Protein AF-A0A947NY46-F1 (afdb_monomer)

Sequence (173 aa):
MGRKETKKGFSLIEIMIYIALLAVLMVAVTQFTWDVLYGGVNAYVDRELQQNARFSLEKMTYEIRNSENIESLSAKELVLGRGGDPNITIKFNDGAQNITIQEEGGPEEVLTADKIEVSNGIFTDMSYTYPGGTNPATKNVKISMDFNYENPEVLLDWAAFEHYETTVEIRGY

Foldseek 3Di:
DDDDDDPDDDDPVNVVVVVVVVVVVVVVVVVVVVVVVLVVLLVVLQVLQVVLVVQLVVVVLVQQQQAQDFPDDDFFKTWGHRPPFFIKIWGQDQPQQFIWIDGHVGDIDTSGDNQKGWNGKTKDWPFDCPVPDPDTPWTKIKIKTKIFGRDPPPDPSRTDIDIDIDMHTHPND

Mean predicted aligned error: 9.03 Å

Radius of gyration: 29.84 Å; Cα contacts (8 Å, |Δi|>4): 287; chains: 1; bounding box: 56×30×118 Å

Secondary structure (DSSP, 8-state):
-------PPPPHHHHHHHHHHHHHHHHHHHHHHHHHHHHHHHHHHHHHHHHHHHHHHHHHHHHHHH-SEEEEE-SSEEEEEEBTEEEEEEEEETTTTEEEEEETTSPEEE-S-TTEEEEEEEEEE--EE-TT-SSEEE-EEEEEEEEEE--TT--GGG--EEEEEEEEE----

Nearest PDB structures (foldseek):
  9jb5-assembly1_B  TM=5.518E-01  e=1.380E+00  Arabidopsis thaliana
  8h1r-assembly1_B  TM=5.433E-01  e=2.044E+00  Pseudomonas aeruginosa PAO1
  2n8x-assembly1_A  TM=5.451E-01  e=3.204E+00  Pseudomonas aeruginosa PAO1
  5iva-assembly1_B  TM=5.410E-01  e=2.864E+00  Pseudomonas aeruginosa
  7omm-assembly1_B  TM=4.789E-01  e=2.420E+00  Neisseria gonorrhoeae

Structure (mmCIF, N/CA/C/O backbone):
data_AF-A0A947NY46-F1
#
_entry.id   AF-A0A947NY46-F1
#
loop_
_atom_site.group_PDB
_atom_site.id
_atom_site.type_symbol
_atom_site.label_atom_id
_atom_site.label_alt_id
_atom_site.label_comp_id
_atom_site.label_asym_id
_atom_site.label_entity_id
_atom_site.label_seq_id
_atom_site.pdbx_PDB_ins_code
_atom_site.Cartn_x
_atom_site.Cartn_y
_atom_site.Cartn_z
_atom_site.occupancy
_atom_site.B_iso_or_equiv
_atom_site.auth_seq_id
_atom_site.auth_comp_id
_atom_site.auth_asym_id
_atom_site.auth_atom_id
_atom_site.pdbx_PDB_model_num
ATOM 1 N N . MET A 1 1 ? -14.996 15.783 81.028 1.00 45.44 1 MET A N 1
ATOM 2 C CA . MET A 1 1 ? -16.279 15.396 80.397 1.00 45.44 1 MET A CA 1
ATOM 3 C C . MET A 1 1 ? -16.086 15.411 78.886 1.00 45.44 1 MET A C 1
ATOM 5 O O . MET A 1 1 ? -16.012 16.485 78.313 1.00 45.44 1 MET A O 1
ATOM 9 N N . GLY A 1 2 ? -15.903 14.247 78.256 1.00 62.22 2 GLY A N 1
ATOM 10 C CA . GLY A 1 2 ? -15.785 14.127 76.798 1.00 62.22 2 GLY A CA 1
ATOM 11 C C . GLY A 1 2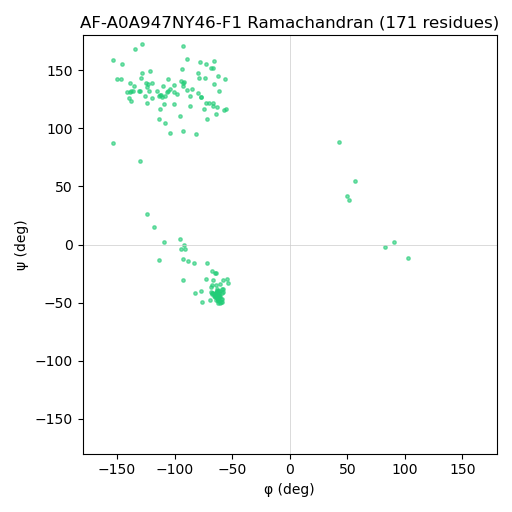 ? -17.115 13.662 76.214 1.00 62.22 2 GLY A C 1
ATOM 12 O O . GLY A 1 2 ? -17.621 12.613 76.612 1.00 62.22 2 GLY A O 1
ATOM 13 N N . ARG A 1 3 ? -17.713 14.454 75.322 1.00 61.31 3 ARG A N 1
ATOM 14 C CA . ARG A 1 3 ? -18.978 14.117 74.660 1.00 61.31 3 ARG A CA 1
ATOM 15 C C . ARG A 1 3 ? -18.722 12.969 73.676 1.00 61.31 3 ARG A C 1
ATOM 17 O O . ARG A 1 3 ? -17.874 13.097 72.800 1.00 61.31 3 ARG A O 1
ATOM 24 N N . LYS A 1 4 ? -19.421 11.840 73.831 1.00 62.22 4 LYS A N 1
ATOM 25 C CA . LYS A 1 4 ? -19.403 10.749 72.844 1.00 62.22 4 LYS A CA 1
ATOM 26 C C . LYS A 1 4 ? -20.178 11.207 71.608 1.00 62.22 4 LYS A C 1
ATOM 28 O O . LYS A 1 4 ? -21.398 11.323 71.657 1.00 62.22 4 LYS A O 1
ATOM 33 N N . GLU A 1 5 ? -19.459 11.476 70.526 1.00 66.62 5 GLU A N 1
ATOM 34 C CA . GLU A 1 5 ? -20.031 11.701 69.198 1.00 66.62 5 GLU A CA 1
ATOM 35 C C . GLU A 1 5 ? -20.665 10.389 68.703 1.00 66.62 5 GLU A C 1
ATOM 37 O O . GLU A 1 5 ? -20.001 9.352 68.601 1.00 66.62 5 GLU A O 1
ATOM 42 N N . THR A 1 6 ? -21.972 10.402 68.445 1.00 64.31 6 THR A N 1
ATOM 43 C CA . THR A 1 6 ? -22.691 9.272 67.855 1.00 64.31 6 THR A CA 1
ATOM 44 C C . THR A 1 6 ? -22.343 9.190 66.371 1.00 64.31 6 THR A C 1
ATOM 46 O O . THR A 1 6 ? -22.635 10.100 65.597 1.00 64.31 6 THR A O 1
ATOM 49 N N . LYS A 1 7 ? -21.695 8.097 65.950 1.00 70.56 7 LYS A N 1
ATOM 50 C CA . LYS A 1 7 ? -21.406 7.861 64.531 1.00 70.56 7 LYS A CA 1
ATOM 51 C C . LYS A 1 7 ? -22.732 7.698 63.781 1.00 70.56 7 LYS A C 1
ATOM 53 O O . LYS A 1 7 ? -23.457 6.736 64.025 1.00 70.56 7 LYS A O 1
ATOM 58 N N . LY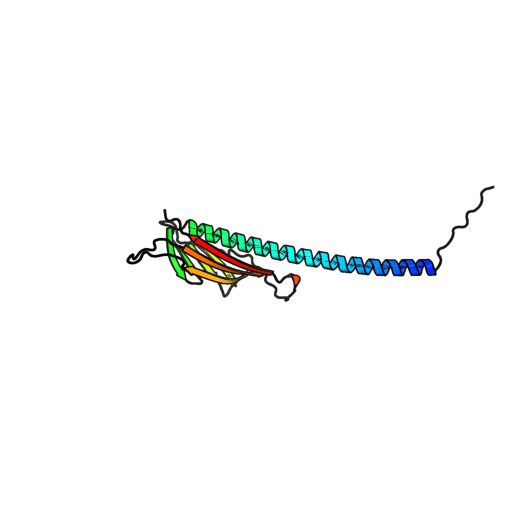S A 1 8 ? -23.067 8.650 62.905 1.00 74.00 8 LYS A N 1
ATOM 59 C CA . LYS A 1 8 ? -24.238 8.559 62.025 1.00 74.00 8 LYS A CA 1
ATOM 60 C C . LYS A 1 8 ? -24.013 7.424 61.022 1.00 74.00 8 LYS A C 1
ATOM 62 O O . LYS A 1 8 ? -23.011 7.427 60.314 1.00 74.00 8 LYS A O 1
ATOM 67 N N . GLY A 1 9 ? -24.911 6.440 61.014 1.00 73.94 9 GLY A N 1
ATOM 68 C CA . GLY A 1 9 ? -24.963 5.406 59.981 1.00 73.94 9 GLY A CA 1
ATOM 69 C C . GLY A 1 9 ? -25.605 5.940 58.699 1.00 73.94 9 GLY A C 1
ATOM 70 O O . GLY A 1 9 ? -26.358 6.912 58.744 1.00 73.94 9 GLY A O 1
ATOM 71 N N . PHE A 1 10 ? -25.304 5.300 57.572 1.00 80.12 10 PHE A N 1
ATOM 72 C CA . PHE A 1 10 ? -25.899 5.622 56.275 1.00 80.12 10 PHE A CA 1
ATOM 73 C C . PHE A 1 10 ? -27.352 5.149 56.197 1.00 80.12 10 PHE A C 1
ATOM 75 O O . PHE A 1 10 ? -27.698 4.083 56.714 1.00 80.12 10 PHE A O 1
ATOM 82 N N . SER A 1 11 ? -28.201 5.934 55.535 1.00 91.31 11 SER A N 1
ATOM 83 C CA . SER A 1 11 ? -29.580 5.530 55.256 1.00 91.31 11 SER A CA 1
ATOM 84 C C . SER A 1 11 ? -29.636 4.583 54.056 1.00 91.31 11 SER A C 1
ATOM 86 O O . SER A 1 11 ? -28.867 4.721 53.107 1.00 91.31 11 SER A O 1
ATOM 88 N N . LEU A 1 12 ? -30.589 3.648 54.054 1.00 90.69 12 LEU A N 1
ATOM 89 C CA . LEU A 1 12 ? -30.779 2.704 52.948 1.00 90.69 12 LEU A CA 1
ATOM 90 C C . LEU A 1 12 ? -31.060 3.426 51.620 1.00 90.69 12 LEU A C 1
ATOM 92 O O . LEU A 1 12 ? -30.521 3.040 50.586 1.00 90.69 12 LEU A O 1
ATOM 96 N N . ILE A 1 13 ? -31.827 4.522 51.657 1.00 93.31 13 ILE A N 1
ATOM 97 C CA . ILE A 1 13 ? -32.099 5.341 50.466 1.00 93.31 13 ILE A CA 1
ATOM 98 C C . ILE A 1 13 ? -30.826 5.988 49.907 1.00 93.31 13 ILE A C 1
ATOM 100 O O . ILE A 1 13 ? -30.672 6.102 48.696 1.00 93.31 13 ILE A O 1
ATOM 104 N N . GLU A 1 14 ? -29.889 6.368 50.776 1.00 92.94 14 GLU A N 1
ATOM 105 C CA . GLU A 1 14 ? -28.631 7.003 50.380 1.00 92.94 14 GLU A CA 1
ATOM 106 C C . GLU A 1 14 ? -27.740 6.008 49.623 1.00 92.94 14 GLU A C 1
ATOM 108 O O . GLU A 1 14 ? -27.203 6.326 48.565 1.00 92.94 14 GLU A O 1
ATOM 113 N N . ILE A 1 15 ? -27.691 4.758 50.095 1.00 94.06 15 ILE A N 1
ATOM 114 C CA . ILE A 1 15 ? -26.990 3.662 49.412 1.00 94.06 15 ILE A CA 1
ATOM 115 C C . ILE A 1 15 ? -27.624 3.371 48.044 1.00 94.06 15 ILE A C 1
ATOM 117 O O . ILE A 1 15 ? -26.903 3.197 47.064 1.00 94.06 15 ILE A O 1
ATOM 121 N N . MET A 1 16 ? -28.959 3.357 47.945 1.00 94.44 16 MET A N 1
ATOM 122 C CA . MET A 1 16 ? -29.646 3.135 46.664 1.00 94.44 16 MET A CA 1
ATOM 123 C C . MET A 1 16 ? -29.320 4.222 45.636 1.00 94.44 16 MET A C 1
ATOM 125 O O . MET A 1 16 ? -29.080 3.909 44.470 1.00 94.44 16 MET A O 1
ATOM 129 N N . ILE A 1 17 ? -29.270 5.486 46.066 1.00 95.88 17 ILE A N 1
ATOM 130 C CA . ILE A 1 17 ? -28.910 6.606 45.191 1.00 95.88 17 ILE A CA 1
ATOM 131 C C . ILE A 1 17 ? -27.457 6.470 44.717 1.00 95.88 17 ILE A C 1
ATOM 133 O O . ILE A 1 17 ? -27.195 6.636 43.527 1.00 95.88 17 ILE A O 1
ATOM 137 N N . TYR A 1 18 ? -26.517 6.106 45.596 1.00 95.75 18 TYR A N 1
ATOM 138 C CA . TYR A 1 18 ? -25.122 5.896 45.191 1.00 95.75 18 TYR A CA 1
ATOM 139 C C . TYR A 1 18 ? -24.956 4.743 44.198 1.00 95.75 18 TYR A C 1
ATOM 141 O O . TYR A 1 18 ? -24.212 4.889 43.231 1.00 95.75 18 TYR A O 1
ATOM 149 N N . ILE A 1 19 ? -25.674 3.630 44.380 1.00 96.56 19 ILE A N 1
ATOM 150 C CA . ILE A 1 19 ? -25.647 2.509 43.428 1.00 96.56 19 ILE A CA 1
ATOM 151 C C . ILE A 1 19 ? -26.213 2.938 42.070 1.00 96.56 19 ILE A C 1
ATOM 153 O O . ILE A 1 19 ? -25.625 2.616 41.040 1.00 96.56 19 ILE A O 1
ATOM 157 N N . ALA A 1 20 ? -27.319 3.688 42.050 1.00 97.19 20 ALA A N 1
ATOM 158 C CA . ALA A 1 20 ? -27.919 4.170 40.808 1.00 97.19 20 ALA A CA 1
ATOM 159 C C . ALA A 1 20 ? -26.972 5.111 40.044 1.00 97.19 20 ALA A C 1
ATOM 161 O O . ALA A 1 20 ? -26.767 4.940 38.843 1.00 97.19 20 ALA A O 1
ATOM 162 N N . LEU A 1 21 ? -26.345 6.062 40.743 1.00 97.56 21 LEU A N 1
ATOM 163 C CA . LEU A 1 21 ? -25.360 6.967 40.146 1.00 97.56 21 LEU A CA 1
ATOM 164 C C . LEU A 1 21 ? -24.129 6.211 39.635 1.00 97.56 21 LEU A C 1
ATOM 166 O O . LEU A 1 21 ? -23.651 6.488 38.536 1.00 97.56 21 LEU A O 1
ATOM 170 N N . LEU A 1 22 ? -23.648 5.226 40.398 1.00 97.69 22 LEU A N 1
ATOM 171 C CA . LEU A 1 22 ? -22.525 4.390 39.987 1.00 97.69 22 LEU A CA 1
ATOM 172 C C . LEU A 1 22 ? -22.863 3.570 38.738 1.00 97.69 22 LEU A C 1
ATOM 174 O O . LEU A 1 22 ? -22.042 3.491 37.832 1.00 97.69 22 LEU A O 1
ATOM 178 N N . ALA A 1 23 ? -24.067 3.000 38.654 1.00 97.69 23 ALA A N 1
ATOM 179 C CA . ALA A 1 23 ? -24.501 2.236 37.487 1.00 97.69 23 ALA A CA 1
ATOM 180 C C . ALA A 1 23 ? -24.523 3.101 36.217 1.00 97.69 23 ALA A C 1
ATOM 182 O O . ALA A 1 23 ? -23.998 2.685 35.185 1.00 97.69 23 ALA A O 1
ATOM 183 N N . VAL A 1 24 ? -25.057 4.324 36.303 1.00 97.50 24 VAL A N 1
ATOM 184 C CA . VAL A 1 24 ? -25.053 5.282 35.183 1.00 97.50 24 VAL A CA 1
ATOM 185 C C . VAL A 1 24 ? -23.623 5.615 34.753 1.00 97.50 24 VAL A C 1
ATOM 187 O O . VAL A 1 24 ? -23.313 5.598 33.562 1.00 97.50 24 VAL A O 1
ATOM 190 N N . LEU A 1 25 ? -22.732 5.862 35.717 1.00 98.00 25 LEU A N 1
ATOM 191 C CA . LEU A 1 25 ? -21.330 6.169 35.436 1.00 98.00 25 LEU A CA 1
ATOM 192 C C . LEU A 1 25 ? -20.607 4.985 34.778 1.00 98.00 25 LEU A C 1
ATOM 194 O O . LEU A 1 25 ? -19.872 5.177 33.812 1.00 98.00 25 LEU A O 1
ATOM 198 N N . MET A 1 26 ? -20.854 3.759 35.243 1.00 97.81 26 MET A N 1
ATOM 199 C CA . MET A 1 26 ? -20.258 2.546 34.673 1.00 97.81 26 MET A CA 1
ATOM 200 C C . MET A 1 26 ? -20.676 2.317 33.217 1.00 97.81 26 MET A C 1
ATOM 202 O O . MET A 1 26 ? -19.843 1.911 32.405 1.00 97.81 26 MET A O 1
ATOM 206 N N . VAL A 1 27 ? -21.931 2.610 32.859 1.00 97.56 27 VAL A N 1
ATOM 207 C CA . VAL A 1 27 ? -22.396 2.520 31.463 1.00 97.56 27 VAL A CA 1
ATOM 208 C C . VAL A 1 27 ? -21.630 3.500 30.574 1.00 97.56 27 VAL A C 1
ATOM 210 O O . VAL A 1 27 ? -21.119 3.093 29.532 1.00 97.56 27 VAL A O 1
ATOM 213 N N . ALA A 1 28 ? -21.483 4.756 31.008 1.00 96.56 28 ALA A N 1
ATOM 214 C CA . ALA A 1 28 ? -20.750 5.770 30.250 1.00 96.56 28 ALA A CA 1
ATOM 215 C C . ALA A 1 28 ? -19.270 5.395 30.059 1.00 96.56 28 ALA A C 1
ATOM 217 O O . ALA A 1 28 ? -18.745 5.493 28.952 1.00 96.56 28 ALA A O 1
ATOM 218 N N . VAL A 1 29 ? -18.608 4.907 31.114 1.00 96.69 29 VAL A N 1
ATOM 219 C CA . VAL A 1 29 ? -17.210 4.446 31.039 1.00 96.69 29 VAL A CA 1
ATOM 220 C C . VAL A 1 29 ? -17.069 3.255 30.091 1.00 96.69 29 VAL A C 1
ATOM 222 O O . VAL A 1 29 ? -16.114 3.196 29.319 1.00 96.69 29 VAL A O 1
ATOM 225 N N . THR A 1 30 ? -18.018 2.318 30.116 1.00 94.56 30 THR A N 1
ATOM 226 C CA . THR A 1 30 ? -17.979 1.136 29.244 1.00 94.56 30 THR A CA 1
ATOM 227 C C . THR A 1 30 ? -18.116 1.528 27.775 1.00 94.56 30 THR A C 1
ATOM 229 O O . THR A 1 30 ? -17.333 1.059 26.956 1.00 94.56 30 THR A O 1
ATOM 232 N N . GLN A 1 31 ? -19.060 2.416 27.443 1.00 92.50 31 GLN A N 1
ATOM 233 C CA . GLN A 1 31 ? -19.228 2.926 26.076 1.00 92.50 31 GLN A CA 1
ATOM 234 C C . GLN A 1 31 ? -17.971 3.650 25.594 1.00 92.50 31 GLN A C 1
ATOM 236 O O . GLN A 1 31 ? -17.410 3.283 24.568 1.00 92.50 31 GLN A O 1
ATOM 241 N N . PHE A 1 32 ? -17.459 4.581 26.400 1.00 91.19 32 PHE A N 1
ATOM 242 C CA . PHE A 1 32 ? -16.230 5.301 26.078 1.00 91.19 32 PHE A CA 1
ATOM 243 C C . PHE A 1 32 ? -15.030 4.365 25.866 1.00 91.19 32 PHE A C 1
ATOM 245 O O . PHE A 1 32 ? -14.210 4.589 24.980 1.00 91.19 32 PHE A O 1
ATOM 252 N N . THR A 1 33 ? -14.924 3.296 26.660 1.00 89.19 33 THR A N 1
ATOM 253 C CA . THR A 1 33 ? -13.841 2.313 26.514 1.00 89.19 33 THR A CA 1
ATOM 254 C C . THR A 1 33 ? -13.914 1.597 25.167 1.00 89.19 33 THR A C 1
ATOM 256 O O . THR A 1 33 ? -12.882 1.425 24.523 1.00 89.19 33 THR A O 1
ATOM 259 N N . TRP A 1 34 ? -15.114 1.213 24.720 1.00 83.62 34 TRP A N 1
ATOM 260 C CA . TRP A 1 34 ? -15.303 0.617 23.397 1.00 83.62 34 TRP A CA 1
ATOM 261 C C . TRP A 1 34 ? -14.919 1.586 22.282 1.00 83.62 34 TRP A C 1
ATOM 263 O O . TRP A 1 34 ? -14.137 1.212 21.414 1.00 83.62 34 TRP A O 1
ATOM 273 N N . ASP A 1 35 ? -15.376 2.836 22.353 1.00 83.69 35 ASP A N 1
ATOM 274 C CA . ASP A 1 35 ? -15.063 3.854 21.343 1.00 83.69 35 ASP A CA 1
ATOM 275 C C . ASP A 1 35 ? -13.546 4.068 21.191 1.00 83.69 35 ASP A C 1
ATOM 277 O O . ASP A 1 35 ? -13.029 4.172 20.078 1.00 83.69 35 ASP A O 1
ATOM 281 N N . VAL A 1 36 ? -12.808 4.086 22.308 1.00 84.31 36 VAL A N 1
ATOM 282 C CA . VAL A 1 36 ? -11.342 4.224 22.298 1.00 84.31 36 VAL A CA 1
ATOM 283 C C . VAL A 1 36 ? -10.657 2.995 21.699 1.00 84.31 36 VAL A C 1
ATOM 285 O O . VAL A 1 36 ? -9.701 3.146 20.936 1.00 84.31 36 VAL A O 1
ATOM 288 N N . LEU A 1 37 ? -11.121 1.787 22.034 1.00 79.56 37 LEU A N 1
ATOM 289 C CA . LEU A 1 37 ? -10.543 0.550 21.504 1.00 79.56 37 LEU A CA 1
ATOM 290 C C . LEU A 1 37 ? -10.736 0.449 19.987 1.00 79.56 37 LEU A C 1
ATOM 292 O O . LEU A 1 37 ? -9.763 0.202 19.277 1.00 79.56 37 LEU A O 1
ATOM 296 N N . TYR A 1 38 ? -11.948 0.705 19.491 1.00 78.31 38 TYR A N 1
ATOM 297 C CA . TYR A 1 38 ? -12.242 0.657 18.057 1.00 78.31 38 TYR A CA 1
ATOM 298 C C . TYR A 1 38 ? -11.519 1.767 17.286 1.00 78.31 38 TYR A C 1
ATOM 300 O O . TYR A 1 38 ? -10.893 1.504 16.261 1.00 78.31 38 TYR A O 1
ATOM 308 N N . GLY A 1 39 ? -11.480 2.990 17.828 1.00 76.94 39 GLY A N 1
ATOM 309 C CA . GLY A 1 39 ? -10.745 4.091 17.201 1.00 76.94 39 GLY A CA 1
ATOM 310 C C . GLY A 1 39 ? -9.242 3.821 17.054 1.00 76.94 39 GLY A C 1
ATOM 311 O O . GLY A 1 39 ? -8.629 4.242 16.072 1.00 76.94 39 GLY A O 1
ATOM 312 N N . GLY A 1 40 ? -8.638 3.098 18.003 1.00 81.19 40 GLY A N 1
ATOM 313 C CA . GLY A 1 40 ? -7.221 2.729 17.943 1.00 81.19 40 GLY A CA 1
ATOM 314 C C . GLY A 1 40 ? -6.895 1.727 16.834 1.00 81.19 40 GLY A C 1
ATOM 315 O O . GLY A 1 40 ? -5.839 1.834 16.210 1.00 81.19 40 GLY A O 1
ATOM 316 N N . VAL A 1 41 ? -7.799 0.781 16.578 1.00 81.56 41 VAL A N 1
ATOM 317 C CA . VAL A 1 41 ? -7.637 -0.246 15.543 1.00 81.56 41 VAL A CA 1
ATOM 318 C C . VAL A 1 41 ? -7.710 0.372 14.149 1.00 81.56 41 VAL A C 1
ATOM 320 O O . VAL A 1 41 ? -6.784 0.172 13.365 1.00 81.56 41 VAL A O 1
ATOM 323 N N . ASN A 1 42 ? -8.712 1.211 13.876 1.00 82.69 42 ASN A N 1
ATOM 324 C CA . ASN A 1 42 ? -8.852 1.875 12.572 1.00 82.69 42 ASN A CA 1
ATOM 325 C C . ASN A 1 42 ? -7.613 2.722 12.257 1.00 82.69 42 ASN A C 1
ATOM 327 O O . ASN A 1 42 ? -7.005 2.595 11.200 1.00 82.69 42 ASN A O 1
ATOM 331 N N . ALA A 1 43 ? -7.159 3.520 13.231 1.00 85.62 43 ALA A N 1
ATOM 332 C CA . ALA A 1 43 ? -5.983 4.370 13.065 1.00 85.62 43 ALA A CA 1
ATOM 333 C C . ALA A 1 43 ? -4.674 3.582 12.866 1.00 85.62 43 ALA A C 1
ATOM 335 O O . ALA A 1 43 ? -3.695 4.130 12.348 1.00 85.62 43 ALA A O 1
ATOM 336 N N . TYR A 1 44 ? -4.614 2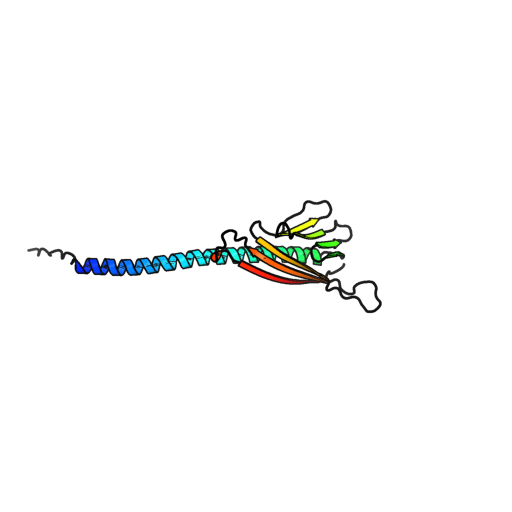.333 13.333 1.00 86.81 44 TYR A N 1
ATOM 337 C CA . TYR A 1 44 ? -3.492 1.437 13.070 1.00 86.81 44 TYR A CA 1
ATOM 338 C C . TYR A 1 44 ? -3.559 0.885 11.645 1.00 86.81 44 TYR A C 1
ATOM 340 O O . TYR A 1 44 ? -2.571 0.993 10.921 1.00 86.81 44 TYR A O 1
ATOM 348 N N . VAL A 1 45 ? -4.723 0.370 11.244 1.00 88.62 45 VAL A N 1
ATOM 349 C CA . VAL A 1 45 ? -4.969 -0.197 9.913 1.00 88.62 45 VAL A CA 1
ATOM 350 C C . VAL A 1 45 ? -4.722 0.845 8.816 1.00 88.62 45 VAL A C 1
ATOM 352 O O . VAL A 1 45 ? -3.935 0.593 7.905 1.00 88.62 45 VAL A O 1
ATOM 355 N N . ASP A 1 46 ? -5.288 2.048 8.951 1.00 88.62 46 ASP A N 1
ATOM 356 C CA . ASP A 1 46 ? -5.093 3.148 7.994 1.00 88.62 46 ASP A CA 1
ATOM 357 C C . ASP A 1 46 ? -3.611 3.513 7.853 1.00 88.62 46 ASP A C 1
ATOM 359 O O . ASP A 1 46 ? -3.088 3.729 6.760 1.00 88.62 46 ASP A O 1
ATOM 363 N N . ARG A 1 47 ? -2.893 3.547 8.980 1.00 90.44 47 ARG A N 1
ATOM 364 C CA . ARG A 1 47 ? -1.468 3.877 8.994 1.00 90.44 47 ARG A CA 1
ATOM 365 C C . ARG A 1 47 ? -0.633 2.796 8.316 1.00 90.44 47 ARG A C 1
ATOM 367 O O . ARG A 1 47 ? 0.317 3.129 7.610 1.00 90.44 47 ARG A O 1
ATOM 374 N N . GLU A 1 48 ? -0.936 1.529 8.571 1.00 90.44 48 GLU A N 1
ATOM 375 C CA . GLU A 1 48 ? -0.247 0.399 7.949 1.00 90.44 48 GLU A CA 1
ATOM 376 C C . GLU A 1 48 ? -0.467 0.407 6.433 1.00 90.44 48 GLU A C 1
ATOM 378 O O . GLU A 1 48 ? 0.500 0.320 5.671 1.00 90.44 48 GLU A O 1
ATOM 383 N N . LEU A 1 49 ? -1.708 0.614 5.992 1.00 91.50 49 LEU A N 1
ATOM 384 C CA . LEU A 1 49 ? -2.063 0.683 4.580 1.00 91.50 49 LEU A CA 1
ATOM 385 C C . LEU A 1 49 ? -1.368 1.857 3.876 1.00 91.50 49 LEU A C 1
ATOM 387 O O . LEU A 1 49 ? -0.697 1.652 2.864 1.00 91.50 49 LEU A O 1
ATOM 391 N N . GLN A 1 50 ? -1.402 3.055 4.467 1.00 91.81 50 GLN A N 1
ATOM 392 C CA . GLN A 1 50 ? -0.728 4.232 3.918 1.00 91.81 50 GLN A CA 1
ATOM 393 C C . GLN A 1 50 ? 0.797 4.050 3.825 1.00 91.81 50 GLN A C 1
ATOM 395 O O . GLN A 1 50 ? 1.422 4.472 2.848 1.00 91.81 50 GLN A O 1
ATOM 400 N N . GLN A 1 51 ? 1.427 3.428 4.828 1.00 91.69 51 GLN A N 1
ATOM 401 C CA . GLN A 1 51 ? 2.870 3.163 4.804 1.00 91.69 51 GLN A CA 1
ATOM 402 C C . GLN A 1 51 ? 3.247 2.183 3.692 1.00 91.69 51 GLN A C 1
ATOM 404 O O . GLN A 1 51 ? 4.205 2.445 2.963 1.00 91.69 51 GLN A O 1
ATOM 409 N N . ASN A 1 52 ? 2.482 1.102 3.531 1.00 92.25 52 ASN A N 1
ATOM 410 C CA . ASN A 1 52 ? 2.706 0.108 2.481 1.00 92.25 52 ASN A CA 1
ATOM 411 C C . ASN A 1 52 ? 2.472 0.691 1.083 1.00 92.25 52 ASN A C 1
ATOM 413 O O . ASN A 1 52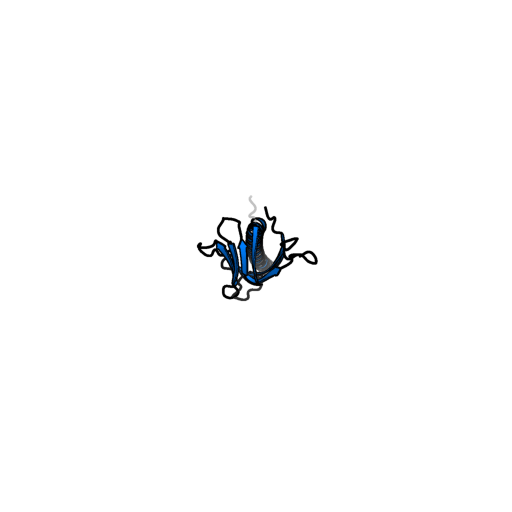 ? 3.298 0.494 0.187 1.00 92.25 52 ASN A O 1
ATOM 417 N N . ALA A 1 53 ? 1.396 1.461 0.906 1.00 91.44 53 ALA A N 1
ATOM 418 C CA . ALA A 1 53 ? 1.091 2.126 -0.354 1.00 91.44 53 ALA A CA 1
ATOM 419 C C . ALA A 1 53 ? 2.199 3.110 -0.742 1.00 91.44 53 ALA A C 1
ATOM 421 O O . ALA A 1 53 ? 2.719 3.068 -1.860 1.00 91.44 53 ALA A O 1
ATOM 422 N N . ARG A 1 54 ? 2.629 3.950 0.209 1.00 92.38 54 ARG A N 1
ATOM 423 C CA . ARG A 1 54 ? 3.720 4.903 -0.004 1.00 92.38 54 ARG A CA 1
ATOM 424 C C . ARG A 1 54 ? 5.036 4.200 -0.323 1.00 92.38 54 ARG A C 1
ATOM 426 O O . ARG A 1 54 ? 5.702 4.603 -1.270 1.00 92.38 54 ARG A O 1
ATOM 433 N N . PHE A 1 55 ? 5.403 3.169 0.435 1.00 93.81 55 PHE A N 1
ATOM 434 C CA . PHE A 1 55 ? 6.625 2.403 0.193 1.00 93.81 55 PHE A CA 1
ATOM 435 C C . PHE A 1 55 ? 6.628 1.781 -1.210 1.00 93.81 55 PHE A C 1
ATOM 437 O O . PHE A 1 55 ? 7.574 1.990 -1.970 1.00 93.81 55 PHE A O 1
ATOM 444 N N . SER A 1 56 ? 5.537 1.107 -1.585 1.00 92.88 56 SER A N 1
ATOM 445 C CA . SER A 1 56 ? 5.382 0.485 -2.905 1.00 92.88 56 SER A CA 1
ATOM 446 C C . SER A 1 56 ? 5.488 1.519 -4.029 1.00 92.88 56 SER A C 1
ATOM 448 O O . SER A 1 56 ? 6.239 1.335 -4.987 1.00 92.88 56 SER A O 1
ATOM 450 N N . LEU A 1 57 ? 4.786 2.651 -3.897 1.00 92.69 57 LEU A N 1
ATOM 451 C CA . LEU A 1 57 ? 4.827 3.750 -4.865 1.00 92.69 57 LEU A CA 1
ATOM 452 C C . LEU A 1 57 ? 6.212 4.375 -4.994 1.00 92.69 57 LEU A C 1
ATOM 454 O O . LEU A 1 57 ? 6.661 4.627 -6.112 1.00 92.69 57 LEU A O 1
ATOM 458 N N . GLU A 1 58 ? 6.878 4.657 -3.875 1.00 93.69 58 GLU A N 1
ATOM 459 C CA . GLU A 1 58 ? 8.211 5.258 -3.869 1.00 93.69 58 GLU A CA 1
ATOM 460 C C . GLU A 1 58 ? 9.232 4.318 -4.502 1.00 93.69 58 GLU A C 1
ATOM 462 O O . GLU A 1 58 ? 10.017 4.764 -5.342 1.00 93.69 58 GLU A O 1
ATOM 467 N N . LYS A 1 59 ? 9.174 3.022 -4.174 1.00 93.69 59 LYS A N 1
ATOM 468 C CA . LYS A 1 59 ? 10.042 2.003 -4.764 1.00 93.69 59 LYS A CA 1
ATOM 469 C C . LYS A 1 59 ? 9.818 1.888 -6.272 1.00 93.69 59 LYS A C 1
ATOM 471 O O . LYS A 1 59 ? 10.774 2.029 -7.024 1.00 93.69 59 LYS A O 1
ATOM 476 N N . MET A 1 60 ? 8.576 1.749 -6.739 1.00 92.75 60 MET A N 1
ATOM 477 C CA . MET A 1 60 ? 8.289 1.699 -8.182 1.00 92.75 60 MET A CA 1
ATOM 478 C C . MET A 1 60 ? 8.687 2.988 -8.904 1.00 92.75 60 MET A C 1
ATOM 480 O O . MET A 1 60 ? 9.294 2.946 -9.970 1.00 92.75 60 MET A O 1
ATOM 484 N N . THR A 1 61 ? 8.389 4.149 -8.316 1.00 93.12 61 THR A N 1
ATOM 485 C CA . THR A 1 61 ? 8.770 5.451 -8.886 1.00 93.12 61 THR A CA 1
ATOM 486 C C . THR A 1 61 ? 10.285 5.580 -8.998 1.00 93.12 61 THR A C 1
ATOM 488 O O . THR A 1 61 ? 10.780 6.129 -9.981 1.00 93.12 61 THR A O 1
ATOM 491 N N . TYR A 1 62 ? 11.023 5.096 -7.997 1.00 92.62 62 TYR A N 1
ATOM 492 C CA . TYR A 1 62 ? 12.480 5.080 -8.006 1.00 92.62 62 TYR A CA 1
ATOM 493 C C . TYR A 1 62 ? 13.017 4.223 -9.155 1.00 92.62 62 TYR A C 1
ATOM 495 O O . TYR A 1 62 ? 13.831 4.719 -9.932 1.00 92.62 62 TYR A O 1
ATOM 503 N N . GLU A 1 63 ? 12.516 2.998 -9.325 1.00 91.75 63 GLU A N 1
ATOM 504 C CA . GLU A 1 63 ? 12.976 2.121 -10.410 1.00 91.75 63 GLU A CA 1
ATOM 505 C C . GLU A 1 63 ? 12.625 2.672 -11.794 1.00 91.75 63 GLU A C 1
ATOM 507 O O . GLU A 1 63 ? 13.477 2.699 -12.679 1.00 91.75 63 GLU A O 1
ATOM 512 N N . ILE A 1 64 ? 11.411 3.206 -11.981 1.00 91.69 64 ILE A N 1
ATOM 513 C CA . ILE A 1 64 ? 11.013 3.822 -13.257 1.00 91.69 64 ILE A CA 1
ATOM 514 C C . ILE A 1 64 ? 11.915 5.017 -13.574 1.00 91.69 64 ILE A C 1
ATOM 516 O O . ILE A 1 64 ? 12.403 5.143 -14.694 1.00 91.69 64 ILE A O 1
ATOM 520 N N . ARG A 1 65 ? 12.196 5.886 -12.596 1.00 90.75 65 ARG A N 1
ATOM 521 C CA . ARG A 1 65 ? 13.057 7.061 -12.816 1.00 90.75 65 ARG A CA 1
ATOM 522 C C . ARG A 1 65 ? 14.507 6.706 -13.121 1.00 90.75 65 ARG A C 1
ATOM 524 O O . ARG A 1 65 ? 15.155 7.484 -13.819 1.00 90.75 65 ARG A O 1
ATOM 531 N N . ASN A 1 66 ? 14.996 5.594 -12.580 1.00 89.62 66 ASN A N 1
ATOM 532 C CA . ASN A 1 66 ? 16.369 5.130 -12.772 1.00 89.62 66 ASN A CA 1
ATOM 533 C C . ASN A 1 66 ? 16.533 4.194 -13.972 1.00 89.62 66 ASN A C 1
ATOM 535 O O . ASN A 1 66 ? 17.655 3.801 -14.277 1.00 89.62 66 ASN A O 1
ATOM 539 N N . SER A 1 67 ? 15.442 3.835 -14.646 1.00 89.69 67 SER A N 1
ATOM 540 C CA . SER A 1 67 ? 15.502 3.120 -15.915 1.00 89.69 67 SER A CA 1
ATOM 541 C C . SER A 1 67 ? 15.966 4.037 -17.051 1.00 89.69 67 SER A C 1
ATOM 543 O O . SER A 1 67 ? 15.808 5.257 -16.998 1.00 89.69 67 SER A O 1
ATOM 545 N N . GLU A 1 68 ? 16.531 3.454 -18.101 1.00 88.69 68 GLU A N 1
ATOM 546 C CA . GLU A 1 68 ? 16.855 4.165 -19.344 1.00 88.69 68 GLU A CA 1
ATOM 547 C C . GLU A 1 68 ? 15.704 4.053 -20.358 1.00 88.69 68 GLU A C 1
ATOM 549 O O . GLU A 1 68 ? 15.441 4.945 -21.183 1.00 88.69 68 GLU A O 1
ATOM 554 N N . ASN A 1 69 ? 14.966 2.946 -20.297 1.00 88.12 69 ASN A N 1
ATOM 555 C CA . ASN A 1 69 ? 13.866 2.653 -21.196 1.00 88.12 69 ASN A CA 1
ATOM 556 C C . ASN A 1 69 ? 12.815 1.719 -20.582 1.00 88.12 69 ASN A C 1
ATOM 558 O O . ASN A 1 69 ? 13.072 0.955 -19.660 1.00 88.12 69 ASN A O 1
ATOM 562 N N . ILE A 1 70 ? 11.618 1.771 -21.167 1.00 89.88 70 ILE A N 1
ATOM 563 C CA . ILE A 1 70 ? 10.605 0.723 -21.037 1.00 89.88 70 ILE A CA 1
ATOM 564 C C . ILE A 1 70 ? 10.905 -0.302 -22.128 1.00 89.88 70 ILE A C 1
ATOM 566 O O . ILE A 1 70 ? 10.884 0.052 -23.308 1.00 89.88 70 ILE A O 1
ATOM 570 N N . GLU A 1 71 ? 11.191 -1.539 -21.734 1.00 89.75 71 GLU A N 1
ATOM 571 C CA . GLU A 1 71 ? 11.359 -2.672 -22.656 1.00 89.75 71 GLU A CA 1
ATOM 572 C C . GLU A 1 71 ? 9.998 -3.252 -23.046 1.00 89.75 71 GLU A C 1
ATOM 574 O O . GLU A 1 71 ? 9.732 -3.557 -24.208 1.00 89.75 71 GLU A O 1
ATOM 579 N N . SER A 1 72 ? 9.104 -3.371 -22.063 1.00 91.31 72 SER A N 1
ATOM 580 C CA . SER A 1 72 ? 7.742 -3.858 -22.252 1.00 91.31 72 SER A CA 1
ATOM 581 C C . SER A 1 72 ? 6.811 -3.214 -21.236 1.00 91.31 72 SER A C 1
ATOM 583 O O . SER A 1 72 ? 7.172 -3.017 -20.075 1.00 91.31 72 SER A O 1
ATOM 585 N N . LEU A 1 73 ? 5.597 -2.899 -21.673 1.00 92.56 73 LEU A N 1
ATOM 586 C CA . LEU A 1 73 ? 4.551 -2.348 -20.830 1.00 92.56 73 LEU A CA 1
ATOM 587 C C . LEU A 1 73 ? 3.221 -3.009 -21.175 1.00 92.56 73 LEU A C 1
ATOM 589 O O . LEU A 1 73 ? 2.744 -2.960 -22.309 1.00 92.56 73 LEU A O 1
ATOM 593 N N . SER A 1 74 ? 2.610 -3.598 -20.159 1.00 93.94 74 SER A N 1
ATOM 594 C CA . SER A 1 74 ? 1.239 -4.089 -20.172 1.00 93.94 74 SER A CA 1
ATOM 595 C C . SER A 1 74 ? 0.495 -3.526 -18.964 1.00 93.94 74 SER A C 1
ATOM 597 O O . SER A 1 74 ? 1.098 -2.941 -18.069 1.00 93.94 74 SER A O 1
ATOM 599 N N . ALA A 1 75 ? -0.818 -3.741 -18.894 1.00 91.94 75 ALA A N 1
ATOM 600 C CA . ALA A 1 75 ? -1.604 -3.288 -17.749 1.00 91.94 75 ALA A CA 1
ATOM 601 C C . ALA A 1 75 ? -1.103 -3.859 -16.408 1.00 91.94 75 ALA A C 1
ATOM 603 O O . ALA A 1 75 ? -1.237 -3.194 -15.390 1.00 91.94 75 ALA A O 1
ATOM 604 N N . LYS A 1 76 ? -0.530 -5.069 -16.390 1.00 93.50 76 LYS A N 1
ATOM 605 C CA . LYS A 1 76 ? -0.172 -5.789 -15.153 1.00 93.50 76 LYS A CA 1
ATOM 606 C C . LYS A 1 76 ? 1.323 -5.983 -14.949 1.00 93.50 76 LYS A C 1
ATOM 608 O O . LYS A 1 76 ? 1.742 -6.341 -13.858 1.00 93.50 76 LYS A O 1
ATOM 613 N N . GLU A 1 77 ? 2.120 -5.752 -15.977 1.00 94.25 77 GLU A N 1
ATOM 614 C CA . GLU A 1 77 ? 3.558 -5.989 -15.959 1.00 94.25 77 GLU A CA 1
ATOM 615 C C . GLU A 1 77 ? 4.272 -4.842 -16.667 1.00 94.25 77 GLU A C 1
ATOM 617 O O . GLU A 1 77 ? 3.901 -4.467 -17.784 1.00 94.25 77 GLU A O 1
ATOM 622 N N . LEU A 1 78 ? 5.304 -4.321 -16.011 1.00 93.75 78 LEU A N 1
ATOM 623 C CA . LEU A 1 78 ? 6.197 -3.293 -16.517 1.00 93.75 78 LEU A CA 1
ATOM 624 C C . LEU A 1 78 ? 7.634 -3.815 -16.448 1.00 93.75 78 LEU A C 1
ATOM 626 O O . LEU A 1 78 ? 8.120 -4.148 -15.370 1.00 93.75 78 LEU A O 1
ATOM 630 N N . VAL A 1 79 ? 8.308 -3.859 -17.596 1.00 94.25 79 VAL A N 1
ATOM 631 C CA . VAL A 1 79 ? 9.714 -4.255 -17.717 1.00 94.25 79 VAL A CA 1
ATOM 632 C C . VAL A 1 79 ? 10.545 -3.023 -18.056 1.00 94.25 79 VAL A C 1
ATOM 634 O O . VAL A 1 79 ? 10.328 -2.359 -19.075 1.00 94.25 79 VAL A O 1
ATOM 637 N N . LEU A 1 80 ? 11.500 -2.728 -17.185 1.00 92.62 80 LEU A N 1
ATOM 638 C CA . LEU A 1 80 ? 12.380 -1.572 -17.231 1.00 92.62 80 LEU A CA 1
ATOM 639 C C . LEU A 1 80 ? 13.794 -2.015 -17.604 1.00 92.62 80 LEU A C 1
ATOM 641 O O . LEU A 1 80 ? 14.362 -2.894 -16.954 1.00 92.62 80 LEU A O 1
ATOM 645 N N . GLY A 1 81 ? 14.359 -1.377 -18.625 1.00 91.50 81 GLY A N 1
ATOM 646 C CA . GLY A 1 81 ? 15.745 -1.567 -19.032 1.00 91.50 81 GLY A CA 1
ATOM 647 C C . GLY A 1 81 ? 16.674 -0.561 -18.355 1.00 91.50 81 GLY A C 1
ATOM 648 O O . GLY A 1 81 ? 16.324 0.611 -18.177 1.00 91.50 81 GLY A O 1
ATOM 649 N N . ARG A 1 82 ? 17.858 -1.028 -17.941 1.00 87.50 82 ARG A N 1
ATOM 650 C CA . ARG A 1 82 ? 18.842 -0.248 -17.164 1.00 87.50 82 ARG A CA 1
ATOM 651 C C . ARG A 1 82 ? 20.239 -0.164 -17.802 1.00 87.50 82 ARG A C 1
ATOM 653 O O . ARG A 1 82 ? 21.222 -0.001 -17.091 1.00 87.50 82 ARG A O 1
ATOM 660 N N . GLY A 1 83 ? 20.352 -0.290 -19.124 1.00 78.25 83 GLY A N 1
ATOM 661 C CA . GLY A 1 83 ? 21.589 0.077 -19.830 1.00 78.25 83 GLY A CA 1
ATOM 662 C C . GLY A 1 83 ? 22.868 -0.619 -19.358 1.00 78.25 83 GLY A C 1
ATOM 663 O O . GLY A 1 83 ? 23.851 0.036 -19.027 1.00 78.25 83 GLY A O 1
ATOM 664 N N . GLY A 1 84 ? 22.880 -1.952 -19.324 1.00 77.62 84 GLY A N 1
ATOM 665 C CA . GLY A 1 84 ? 24.047 -2.737 -18.892 1.00 77.62 84 GLY A CA 1
ATOM 666 C C . GLY A 1 84 ? 23.945 -3.300 -17.472 1.00 77.62 84 GLY A C 1
ATOM 667 O O . GLY A 1 84 ? 24.722 -4.193 -17.136 1.00 77.62 84 GLY A O 1
ATOM 668 N N . ASP A 1 85 ? 22.957 -2.853 -16.695 1.00 84.38 85 ASP A N 1
ATOM 669 C CA . ASP A 1 85 ? 22.464 -3.541 -15.498 1.00 84.38 85 ASP A CA 1
ATOM 670 C C . ASP A 1 85 ? 21.326 -4.528 -15.850 1.00 84.38 85 ASP A C 1
ATOM 672 O O . ASP A 1 85 ? 20.686 -4.372 -16.897 1.00 84.38 85 ASP A O 1
ATOM 676 N N . PRO A 1 86 ? 21.038 -5.525 -14.986 1.00 88.00 86 PRO A N 1
ATOM 677 C CA . PRO A 1 86 ? 19.897 -6.426 -15.151 1.00 88.00 86 PRO A CA 1
ATOM 678 C C . PRO A 1 86 ? 18.573 -5.660 -15.240 1.00 88.00 86 PRO A C 1
ATOM 680 O O . PRO A 1 86 ? 18.356 -4.679 -14.519 1.00 88.00 86 PRO A O 1
ATOM 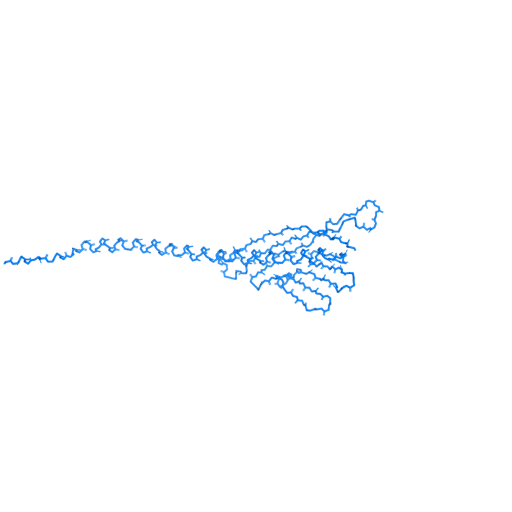683 N N . ASN A 1 87 ? 17.666 -6.133 -16.095 1.00 91.81 87 ASN A N 1
ATOM 684 C CA . ASN A 1 87 ? 16.348 -5.523 -16.231 1.00 91.81 87 ASN A CA 1
ATOM 685 C C . ASN A 1 87 ? 15.518 -5.715 -14.958 1.00 91.81 87 ASN A C 1
ATOM 687 O O . ASN A 1 87 ? 15.665 -6.704 -14.239 1.00 91.81 87 ASN A O 1
ATOM 691 N N . ILE A 1 88 ? 14.604 -4.782 -14.702 1.00 93.38 88 ILE A N 1
ATOM 692 C CA . ILE A 1 88 ? 13.691 -4.850 -13.559 1.00 93.38 88 ILE A CA 1
ATOM 693 C C . ILE A 1 88 ? 12.281 -5.075 -14.071 1.00 93.38 88 ILE A C 1
ATOM 695 O O . ILE A 1 88 ? 11.792 -4.340 -14.925 1.00 93.38 88 ILE A O 1
ATOM 699 N N . THR A 1 89 ? 11.614 -6.077 -13.518 1.00 94.62 89 THR A N 1
ATOM 700 C CA . THR A 1 89 ? 10.214 -6.363 -13.803 1.00 94.62 89 THR A CA 1
ATOM 701 C C . THR A 1 89 ? 9.371 -6.054 -12.579 1.00 94.62 89 THR A C 1
ATOM 703 O O . THR A 1 89 ? 9.649 -6.550 -11.491 1.00 94.62 89 THR A O 1
ATOM 706 N N . ILE A 1 90 ? 8.335 -5.242 -12.761 1.00 94.75 90 ILE A N 1
ATOM 707 C CA . ILE A 1 90 ? 7.341 -4.924 -11.737 1.00 94.75 90 ILE A CA 1
ATOM 708 C C . ILE A 1 90 ? 6.015 -5.538 -12.175 1.00 94.75 90 ILE A C 1
ATOM 710 O O . ILE A 1 90 ? 5.582 -5.312 -13.310 1.00 94.75 90 ILE A O 1
ATOM 714 N N . LYS A 1 91 ? 5.367 -6.304 -11.292 1.00 94.38 91 LYS A N 1
ATOM 715 C CA . LYS A 1 91 ? 4.108 -6.991 -11.600 1.00 94.38 91 LYS A CA 1
ATOM 716 C C . LYS A 1 91 ? 3.031 -6.728 -10.562 1.00 94.38 91 LYS A C 1
ATOM 718 O O . LYS A 1 91 ? 3.291 -6.687 -9.363 1.00 94.38 91 LYS A O 1
ATOM 723 N N . PHE A 1 92 ? 1.804 -6.627 -11.054 1.00 92.94 92 PHE A N 1
ATOM 724 C CA . PHE A 1 92 ? 0.586 -6.755 -10.271 1.00 92.94 92 PHE A CA 1
ATOM 725 C C . PHE A 1 92 ? 0.096 -8.195 -10.379 1.00 92.94 92 PHE A C 1
ATOM 727 O O . PHE A 1 92 ? -0.331 -8.635 -11.450 1.00 92.94 92 PHE A O 1
ATOM 734 N N . ASN A 1 93 ? 0.183 -8.942 -9.282 1.00 89.88 93 ASN A N 1
ATOM 735 C CA . ASN A 1 93 ? -0.258 -10.326 -9.242 1.00 89.88 93 ASN A CA 1
ATOM 736 C C . ASN A 1 93 ? -1.708 -10.386 -8.762 1.00 89.88 93 ASN A C 1
ATOM 738 O O . ASN A 1 93 ? -1.966 -10.388 -7.564 1.00 89.88 93 ASN A O 1
ATOM 742 N N . ASP A 1 94 ? -2.656 -10.474 -9.695 1.00 83.31 94 ASP A N 1
ATOM 743 C CA . ASP A 1 94 ? -4.085 -10.542 -9.359 1.00 83.31 94 ASP A CA 1
ATOM 744 C C . ASP A 1 94 ? -4.449 -11.819 -8.568 1.00 83.31 94 ASP A C 1
ATOM 746 O O . ASP A 1 94 ? -5.429 -11.831 -7.830 1.00 83.31 94 ASP A O 1
ATOM 750 N N . GLY A 1 95 ? -3.670 -12.902 -8.700 1.00 82.69 95 GLY A N 1
ATOM 751 C CA . GLY A 1 95 ? -3.924 -14.158 -7.985 1.00 82.69 95 GLY A CA 1
ATOM 752 C C . GLY A 1 95 ? -3.501 -14.111 -6.518 1.00 82.69 95 GLY A C 1
ATOM 753 O O . GLY A 1 95 ? -4.207 -14.633 -5.660 1.00 82.69 95 GLY A O 1
ATOM 754 N N . ALA A 1 96 ? -2.356 -13.484 -6.238 1.00 82.56 96 ALA A N 1
ATOM 755 C CA . ALA A 1 96 ? -1.843 -13.286 -4.881 1.00 82.56 96 ALA A CA 1
ATOM 756 C C . ALA A 1 96 ? -2.232 -11.925 -4.273 1.00 82.56 96 ALA A C 1
ATOM 758 O O . ALA A 1 96 ? -1.904 -11.666 -3.122 1.00 82.56 96 ALA A O 1
ATOM 759 N N . GLN A 1 97 ? -2.901 -11.066 -5.050 1.00 88.94 97 GLN A N 1
ATOM 760 C CA . GLN A 1 97 ? -3.286 -9.694 -4.706 1.00 88.94 97 GLN A CA 1
ATOM 761 C C . GLN A 1 97 ? -2.130 -8.856 -4.148 1.00 88.94 97 GLN A C 1
ATOM 763 O O . GLN A 1 97 ? -2.294 -8.101 -3.196 1.00 88.94 97 GLN A O 1
ATOM 768 N N . ASN A 1 98 ? -0.942 -8.981 -4.734 1.00 91.44 98 ASN A N 1
ATOM 769 C CA . ASN A 1 98 ? 0.250 -8.280 -4.272 1.00 91.44 98 ASN A CA 1
ATOM 770 C C . ASN A 1 98 ? 1.028 -7.640 -5.425 1.00 91.44 98 ASN A C 1
ATOM 772 O O . ASN A 1 98 ? 0.754 -7.869 -6.609 1.00 91.44 98 ASN A O 1
ATOM 776 N N . ILE A 1 99 ? 1.983 -6.788 -5.057 1.00 92.62 99 ILE A N 1
ATOM 777 C CA . ILE A 1 99 ? 2.914 -6.164 -5.997 1.00 92.62 99 ILE A CA 1
ATOM 778 C C . ILE A 1 99 ? 4.257 -6.833 -5.816 1.00 92.62 99 ILE A C 1
ATOM 780 O O . ILE A 1 99 ? 4.752 -6.930 -4.690 1.00 92.62 99 ILE A O 1
ATOM 784 N N . THR A 1 100 ? 4.869 -7.231 -6.919 1.00 93.88 100 THR A N 1
ATOM 785 C CA . THR A 1 100 ? 6.199 -7.815 -6.897 1.00 93.88 100 THR A CA 1
ATOM 786 C C . THR A 1 100 ? 7.174 -7.030 -7.751 1.00 93.88 100 THR A C 1
ATOM 788 O O . THR A 1 100 ? 6.814 -6.402 -8.752 1.00 93.88 100 THR A O 1
ATOM 791 N N . ILE A 1 101 ? 8.430 -7.061 -7.325 1.00 94.00 101 ILE A N 1
ATOM 792 C CA . ILE A 1 101 ? 9.574 -6.569 -8.072 1.00 94.00 101 ILE A CA 1
ATOM 793 C C . ILE A 1 101 ? 10.576 -7.706 -8.237 1.00 94.00 101 ILE A C 1
ATOM 795 O O . ILE A 1 101 ? 10.826 -8.480 -7.315 1.00 94.00 101 ILE A O 1
ATOM 799 N N . GLN A 1 102 ? 11.151 -7.814 -9.425 1.00 94.00 102 GLN A N 1
ATOM 800 C CA . GLN A 1 102 ? 12.148 -8.824 -9.728 1.00 94.00 102 GLN A CA 1
ATOM 801 C C . GLN A 1 102 ? 13.257 -8.223 -10.586 1.00 94.00 102 GLN A C 1
ATOM 803 O O . GLN A 1 102 ? 12.995 -7.672 -11.655 1.00 94.00 102 GLN A O 1
ATOM 808 N N . GLU A 1 103 ? 14.499 -8.374 -10.135 1.00 92.00 103 GLU A N 1
ATOM 809 C CA . GLU A 1 103 ? 15.676 -8.175 -10.981 1.00 92.00 103 GLU A CA 1
ATOM 810 C C . GLU A 1 103 ? 15.885 -9.410 -11.863 1.00 92.00 103 GLU A C 1
ATOM 812 O O . GLU A 1 103 ? 15.659 -10.544 -11.435 1.00 92.00 103 GLU A O 1
ATOM 817 N N . GLU A 1 104 ? 16.314 -9.209 -13.104 1.00 89.12 104 GLU A N 1
ATOM 818 C CA . GLU A 1 104 ? 16.530 -10.291 -14.059 1.00 89.12 104 GLU A CA 1
ATOM 819 C C . GLU A 1 104 ? 17.499 -11.352 -13.501 1.00 89.12 104 GLU A C 1
ATOM 821 O O . GLU A 1 104 ? 18.664 -11.085 -13.212 1.00 89.12 104 GLU A O 1
ATOM 826 N N . GLY A 1 105 ? 16.994 -12.580 -13.330 1.00 82.19 105 GLY A N 1
ATOM 827 C CA . GLY A 1 105 ? 17.736 -13.700 -12.738 1.00 82.19 105 GLY A CA 1
ATOM 828 C C . GLY A 1 105 ? 17.759 -13.737 -11.202 1.00 82.19 105 GLY A C 1
ATOM 829 O O . GLY A 1 105 ? 18.307 -14.685 -10.636 1.00 82.19 105 GLY A O 1
ATOM 830 N N . GLY A 1 106 ? 17.155 -12.753 -10.530 1.00 88.44 106 GLY A N 1
ATOM 831 C CA . GLY A 1 106 ? 16.995 -12.678 -9.078 1.00 88.44 106 GLY A CA 1
ATOM 832 C C . GLY A 1 106 ? 15.672 -13.267 -8.560 1.00 88.44 106 GLY A C 1
ATOM 833 O O . GLY A 1 106 ? 14.780 -13.611 -9.349 1.00 88.44 106 GLY A O 1
ATOM 834 N N . PRO A 1 107 ? 15.532 -13.412 -7.227 1.00 90.00 107 PRO A N 1
ATOM 835 C CA . PRO A 1 107 ? 14.266 -13.786 -6.608 1.00 90.00 107 PRO A CA 1
ATOM 836 C C . PRO A 1 107 ? 13.234 -12.662 -6.754 1.00 90.00 107 PRO A C 1
ATOM 838 O O . PRO A 1 107 ? 13.577 -11.485 -6.827 1.00 90.00 107 PRO A O 1
ATOM 841 N N . GLU A 1 108 ? 11.964 -13.044 -6.777 1.00 90.62 108 GLU A N 1
ATOM 842 C CA . GLU A 1 108 ? 10.844 -12.109 -6.736 1.00 90.62 108 GLU A CA 1
ATOM 843 C C . GLU A 1 108 ? 10.648 -11.600 -5.298 1.00 90.62 108 GLU A C 1
ATOM 845 O O . GLU A 1 108 ? 10.549 -12.394 -4.359 1.00 90.62 108 GLU A O 1
ATOM 850 N N . GLU A 1 109 ? 10.622 -10.280 -5.124 1.00 91.88 109 GLU A N 1
ATOM 851 C CA . GLU A 1 109 ? 10.398 -9.605 -3.846 1.00 91.88 109 GLU A CA 1
ATOM 852 C C . GLU A 1 109 ? 8.994 -8.995 -3.825 1.00 91.88 109 GLU A C 1
ATOM 854 O O . GLU A 1 109 ? 8.585 -8.304 -4.759 1.00 91.88 109 GLU A O 1
ATOM 859 N N . VAL A 1 110 ? 8.249 -9.243 -2.749 1.00 91.94 110 VAL A N 1
ATOM 860 C CA . VAL A 1 110 ? 6.910 -8.681 -2.548 1.00 91.94 110 VAL A CA 1
ATOM 861 C C . VAL A 1 110 ? 7.039 -7.304 -1.895 1.00 91.94 110 VAL A C 1
ATOM 863 O O . VAL A 1 110 ? 7.696 -7.162 -0.866 1.00 91.94 110 VAL A O 1
ATOM 866 N N . LEU A 1 111 ? 6.413 -6.287 -2.489 1.00 89.00 111 LEU A N 1
ATOM 867 C CA . LEU A 1 111 ? 6.465 -4.898 -2.012 1.00 89.00 111 LEU A CA 1
ATOM 868 C C . LEU A 1 111 ? 5.374 -4.556 -0.988 1.00 89.00 111 LEU A C 1
ATOM 870 O O . LEU A 1 111 ? 5.448 -3.518 -0.332 1.00 89.00 111 LEU A O 1
ATOM 874 N N . THR A 1 112 ? 4.364 -5.412 -0.858 1.00 88.31 112 THR A N 1
ATOM 875 C CA . THR A 1 112 ? 3.235 -5.253 0.063 1.00 88.31 112 THR A CA 1
ATOM 876 C C . THR A 1 112 ? 3.362 -6.205 1.248 1.00 88.31 112 THR A C 1
ATOM 878 O O . THR A 1 112 ? 3.797 -7.344 1.092 1.00 88.31 112 THR A O 1
ATOM 881 N N . ALA A 1 113 ? 2.972 -5.754 2.441 1.00 87.00 113 ALA A N 1
ATOM 882 C CA . ALA A 1 113 ? 2.858 -6.628 3.607 1.00 87.00 113 ALA A CA 1
ATOM 883 C C . ALA A 1 113 ? 1.748 -7.682 3.434 1.00 87.00 113 ALA A C 1
ATOM 885 O O . ALA A 1 113 ? 0.788 -7.458 2.700 1.00 87.00 113 ALA A O 1
ATOM 886 N N . ASP A 1 114 ? 1.840 -8.787 4.182 1.00 84.44 114 ASP A N 1
ATOM 887 C CA . ASP A 1 114 ? 0.939 -9.949 4.076 1.00 84.44 114 ASP A CA 1
ATOM 888 C C . ASP A 1 114 ? -0.555 -9.615 4.216 1.00 84.44 114 ASP A C 1
ATOM 890 O O . ASP A 1 114 ? -1.386 -10.301 3.637 1.00 84.44 114 ASP A O 1
ATOM 894 N N . LYS A 1 115 ? -0.900 -8.571 4.980 1.00 85.38 115 LYS A N 1
ATOM 895 C CA . LYS A 1 115 ? -2.291 -8.161 5.245 1.00 85.38 115 LYS A CA 1
ATOM 896 C C . LYS A 1 115 ? -2.804 -7.056 4.321 1.00 85.38 115 LYS A C 1
ATOM 898 O O . LYS A 1 115 ? -3.887 -6.524 4.556 1.00 85.38 115 LYS A O 1
ATOM 903 N N . ILE A 1 116 ? -2.008 -6.644 3.337 1.00 88.50 116 ILE A N 1
ATOM 904 C CA . ILE A 1 116 ? -2.361 -5.581 2.399 1.00 88.50 116 ILE A CA 1
ATOM 905 C C . ILE A 1 116 ? -2.542 -6.188 1.015 1.00 88.50 116 ILE A C 1
ATOM 907 O O . ILE A 1 116 ? -1.592 -6.675 0.407 1.00 88.50 116 ILE A O 1
ATOM 911 N N . GLU A 1 117 ? -3.763 -6.091 0.508 1.00 90.75 117 GLU A N 1
ATOM 912 C CA . GLU A 1 117 ? -4.151 -6.591 -0.801 1.00 90.75 117 GLU A CA 1
ATOM 913 C C . GLU A 1 117 ? -4.206 -5.451 -1.821 1.00 90.75 117 GLU A C 1
ATOM 915 O O . GLU A 1 117 ? -4.753 -4.375 -1.568 1.00 90.75 117 GLU A O 1
ATOM 920 N N . VAL A 1 118 ? -3.682 -5.698 -3.017 1.00 89.44 118 VAL A N 1
ATOM 921 C CA . VAL A 1 118 ? -3.790 -4.798 -4.167 1.00 89.44 118 VAL A CA 1
ATOM 922 C C . VAL A 1 118 ? -4.819 -5.369 -5.122 1.00 89.44 118 VAL A C 1
ATOM 924 O O . VAL A 1 118 ? -4.535 -6.231 -5.949 1.00 89.44 118 VAL A O 1
ATOM 927 N N . SER A 1 119 ? -6.041 -4.866 -4.978 1.00 86.75 119 SER A N 1
ATOM 928 C CA . SER A 1 119 ? -7.220 -5.371 -5.690 1.00 86.75 119 SER A CA 1
ATOM 929 C C . SER A 1 119 ? -7.234 -4.996 -7.172 1.00 86.75 119 SER A C 1
ATOM 931 O O . SER A 1 119 ? -7.778 -5.717 -8.006 1.00 86.75 119 SER A O 1
ATOM 933 N N . ASN A 1 120 ? -6.639 -3.854 -7.515 1.00 86.38 120 ASN A N 1
ATOM 934 C CA . ASN A 1 120 ? -6.642 -3.337 -8.873 1.00 86.38 120 ASN A CA 1
ATOM 935 C C . ASN A 1 120 ? -5.418 -2.447 -9.097 1.00 86.38 120 ASN A C 1
ATOM 937 O O . ASN A 1 120 ? -5.460 -1.239 -8.889 1.00 86.38 120 ASN A O 1
ATOM 941 N N . GLY A 1 121 ? -4.309 -3.071 -9.491 1.00 89.69 121 GLY A N 1
ATOM 942 C CA . GLY A 1 121 ? -3.119 -2.384 -9.987 1.00 89.69 121 GLY A CA 1
ATOM 943 C C . GLY A 1 121 ? -3.093 -2.365 -11.513 1.00 89.69 121 GLY A C 1
ATOM 944 O O . GLY A 1 121 ? -3.289 -3.414 -12.139 1.00 89.69 121 GLY A O 1
ATOM 945 N N . ILE A 1 122 ? -2.886 -1.187 -12.107 1.00 93.88 122 ILE A N 1
ATOM 946 C CA . ILE A 1 122 ? -2.791 -0.990 -13.556 1.00 93.88 122 ILE A CA 1
ATOM 947 C C . ILE A 1 122 ? -1.659 -0.015 -13.904 1.00 93.88 122 ILE A C 1
ATOM 949 O O . ILE A 1 122 ? -1.584 1.096 -13.370 1.00 93.88 122 ILE A O 1
ATOM 953 N N . PHE A 1 123 ? -0.832 -0.399 -14.878 1.00 94.19 123 PHE A N 1
ATOM 954 C CA . PHE A 1 123 ? 0.056 0.512 -15.597 1.00 94.19 123 PHE A CA 1
ATOM 955 C C . PHE A 1 123 ? -0.596 1.019 -16.888 1.00 94.19 123 PHE A C 1
ATOM 957 O O . PHE A 1 123 ? -1.276 0.282 -17.602 1.00 94.19 123 PHE A O 1
ATOM 964 N N . THR A 1 124 ? -0.394 2.294 -17.209 1.00 93.50 124 THR A N 1
ATOM 965 C CA . THR A 1 124 ? -0.880 2.924 -18.444 1.00 93.50 124 THR A CA 1
ATOM 966 C C . THR A 1 124 ? 0.245 3.695 -19.114 1.00 93.50 124 THR A C 1
ATOM 968 O O . THR A 1 124 ? 0.931 4.486 -18.466 1.00 93.50 124 THR A O 1
ATOM 971 N N . ASP A 1 125 ? 0.410 3.487 -20.420 1.00 89.69 125 ASP A N 1
ATOM 972 C CA . ASP A 1 125 ? 1.363 4.255 -21.215 1.00 89.69 125 ASP A CA 1
ATOM 973 C C . ASP A 1 125 ? 0.849 5.683 -21.421 1.00 89.69 125 ASP A C 1
ATOM 975 O O . ASP A 1 125 ? -0.240 5.892 -21.957 1.00 89.69 125 ASP A O 1
ATOM 979 N N . MET A 1 126 ? 1.639 6.662 -20.990 1.00 89.38 126 MET A N 1
ATOM 980 C CA . MET A 1 126 ? 1.388 8.093 -21.180 1.00 89.38 126 MET A CA 1
ATOM 981 C C . MET A 1 126 ? 2.497 8.743 -22.023 1.00 89.38 126 MET A C 1
ATOM 983 O O . MET A 1 126 ? 2.660 9.969 -22.019 1.00 89.38 126 MET A O 1
ATOM 987 N N . SER A 1 127 ? 3.307 7.930 -22.705 1.00 86.19 127 SER A N 1
ATOM 988 C CA . SER A 1 127 ? 4.413 8.379 -23.546 1.00 86.19 127 SER A CA 1
ATOM 989 C C . SER A 1 127 ? 3.901 9.168 -24.748 1.00 86.19 127 SER A C 1
ATOM 991 O O . SER A 1 127 ? 2.917 8.801 -25.393 1.00 86.19 127 SER A O 1
ATOM 993 N N . TYR A 1 128 ? 4.582 10.264 -25.079 1.00 82.44 128 TYR A N 1
ATOM 994 C CA . TYR A 1 128 ? 4.246 11.083 -26.242 1.00 82.44 128 TYR A CA 1
ATOM 995 C C . TYR A 1 128 ? 5.240 10.823 -27.369 1.00 82.44 128 TYR A C 1
ATOM 997 O O . TYR A 1 128 ? 6.447 10.844 -27.149 1.00 82.44 128 TYR A O 1
ATOM 1005 N N . THR A 1 129 ? 4.750 10.631 -28.594 1.00 80.06 129 THR A N 1
ATOM 1006 C CA . THR A 1 129 ? 5.583 10.490 -29.798 1.00 80.06 129 THR A CA 1
ATOM 1007 C C . THR A 1 129 ? 5.321 11.663 -30.734 1.00 80.06 129 THR A C 1
ATOM 1009 O O . THR A 1 129 ? 4.166 11.995 -31.004 1.00 80.06 129 THR A O 1
ATOM 1012 N N . TYR A 1 130 ? 6.380 12.306 -31.239 1.00 76.25 130 TYR A N 1
ATOM 1013 C CA . TYR A 1 130 ? 6.219 13.387 -32.213 1.00 76.25 130 TYR A CA 1
ATOM 1014 C C . TYR A 1 130 ? 5.551 12.875 -33.500 1.00 76.25 130 TYR A C 1
ATOM 1016 O O . TYR A 1 130 ? 5.850 11.763 -33.943 1.00 76.25 130 TYR A O 1
ATOM 1024 N N . PRO A 1 131 ? 4.712 13.690 -34.164 1.00 75.25 131 PRO A N 1
ATOM 1025 C CA . PRO A 1 131 ? 4.134 13.327 -35.454 1.0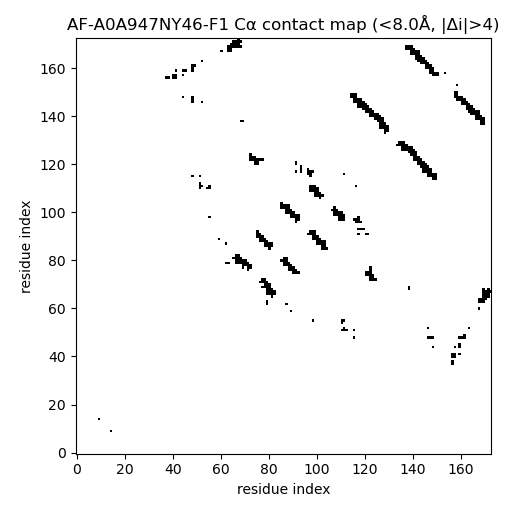0 75.25 131 PRO A CA 1
ATOM 1026 C C . PRO A 1 131 ? 5.232 1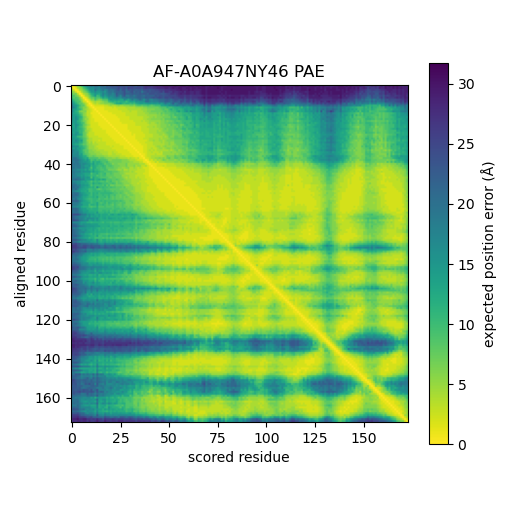3.011 -36.484 1.00 75.25 131 PRO A C 1
ATOM 1028 O O . PRO A 1 131 ? 6.013 13.887 -36.850 1.00 75.25 131 PRO A O 1
ATOM 1031 N N . GLY A 1 132 ? 5.294 11.758 -36.947 1.00 70.69 132 GLY A N 1
ATOM 1032 C CA . GLY A 1 132 ? 6.275 11.288 -37.937 1.00 70.69 132 GLY A CA 1
ATOM 1033 C C . GLY A 1 132 ? 7.590 10.731 -37.371 1.00 70.69 132 GLY A C 1
ATOM 1034 O O . GLY A 1 132 ? 8.457 10.351 -38.154 1.00 70.69 132 GLY A O 1
ATOM 1035 N N . GLY A 1 133 ? 7.748 10.662 -36.045 1.00 66.44 133 GLY A N 1
ATOM 1036 C CA . GLY A 1 133 ? 8.862 9.971 -35.388 1.00 66.44 133 GLY A CA 1
ATOM 1037 C C . GLY A 1 133 ? 8.512 8.528 -35.011 1.00 66.44 133 GLY A C 1
ATOM 1038 O O . GLY A 1 133 ? 7.358 8.220 -34.731 1.00 66.44 133 GLY A O 1
ATOM 1039 N N . THR A 1 134 ? 9.510 7.643 -34.981 1.00 63.84 134 THR A N 1
ATOM 1040 C CA . THR A 1 134 ? 9.376 6.264 -34.467 1.00 63.84 134 THR A CA 1
ATOM 1041 C C . THR A 1 134 ? 9.741 6.130 -32.988 1.00 63.84 134 THR A C 1
ATOM 1043 O O . THR A 1 134 ? 9.440 5.103 -32.393 1.00 63.84 134 THR A O 1
ATOM 1046 N N . ASN A 1 135 ? 10.368 7.149 -32.389 1.00 66.62 135 ASN A N 1
ATOM 1047 C CA . ASN A 1 135 ? 10.807 7.128 -30.994 1.00 66.62 135 ASN A CA 1
ATOM 1048 C C . ASN A 1 135 ? 9.959 8.084 -30.139 1.00 66.62 135 ASN A C 1
ATOM 1050 O O . ASN A 1 135 ? 9.731 9.222 -30.573 1.00 66.62 135 ASN A O 1
ATOM 1054 N N . PRO A 1 136 ? 9.531 7.668 -28.931 1.00 66.19 136 PRO A N 1
ATOM 1055 C CA . PRO A 1 136 ? 8.814 8.544 -28.017 1.00 66.19 136 PRO A CA 1
ATOM 1056 C C . PRO A 1 136 ? 9.691 9.741 -27.631 1.00 66.19 136 PRO A C 1
ATOM 1058 O O . PRO A 1 136 ? 10.861 9.595 -27.283 1.00 66.19 136 PRO A O 1
ATOM 1061 N N . ALA A 1 137 ? 9.102 10.932 -27.716 1.00 71.56 137 ALA A N 1
ATOM 1062 C CA . ALA A 1 137 ? 9.669 12.196 -27.266 1.00 71.56 137 ALA A CA 1
ATOM 1063 C C . ALA A 1 137 ? 9.801 12.247 -25.740 1.00 71.56 137 ALA A C 1
ATOM 1065 O O . ALA A 1 137 ? 10.742 12.842 -25.223 1.00 71.56 137 ALA A O 1
ATOM 1066 N N . THR A 1 138 ? 8.842 11.632 -25.047 1.00 80.19 138 THR A N 1
ATOM 1067 C CA . THR A 1 138 ? 8.813 11.452 -23.595 1.00 80.19 138 THR A CA 1
ATOM 1068 C C . THR A 1 138 ? 8.326 10.043 -23.296 1.00 80.19 138 THR A C 1
ATOM 1070 O O . THR A 1 138 ? 7.410 9.549 -23.958 1.00 80.19 138 THR A O 1
ATOM 1073 N N . LYS A 1 139 ? 8.943 9.387 -22.313 1.00 85.94 139 LYS A N 1
ATOM 1074 C CA . LYS A 1 139 ? 8.555 8.050 -21.854 1.00 85.94 139 LYS A CA 1
ATOM 1075 C C . LYS A 1 139 ? 7.905 8.192 -20.484 1.00 85.94 139 LYS A C 1
ATOM 1077 O O . LYS A 1 139 ? 8.607 8.425 -19.502 1.00 85.94 139 LYS A O 1
ATOM 1082 N N . ASN A 1 140 ? 6.580 8.084 -20.430 1.00 88.50 140 ASN A N 1
ATOM 1083 C CA . ASN A 1 140 ? 5.810 8.287 -19.206 1.00 88.50 140 ASN A CA 1
ATOM 1084 C C . ASN A 1 140 ? 4.957 7.064 -18.904 1.00 88.50 140 ASN A C 1
ATOM 1086 O O . ASN A 1 140 ? 4.252 6.567 -19.780 1.00 88.50 140 ASN A O 1
ATOM 1090 N N . VAL A 1 141 ? 4.947 6.648 -17.642 1.00 91.50 141 VAL A N 1
ATOM 1091 C CA . VAL A 1 141 ? 4.077 5.579 -17.152 1.00 91.50 141 VAL A CA 1
ATOM 1092 C C . VAL A 1 141 ? 3.182 6.138 -16.061 1.00 91.50 141 VAL A C 1
ATOM 1094 O O . VAL A 1 141 ? 3.660 6.711 -15.081 1.00 91.50 141 VAL A O 1
ATOM 1097 N N . LYS A 1 142 ? 1.873 5.964 -16.225 1.00 93.00 142 LYS A N 1
ATOM 1098 C CA . LYS A 1 142 ? 0.895 6.171 -15.161 1.00 93.00 142 LYS A CA 1
ATOM 1099 C C . LYS A 1 142 ? 0.705 4.863 -14.396 1.00 93.00 142 LYS A C 1
ATOM 1101 O O . LYS A 1 142 ? 0.528 3.810 -15.001 1.00 93.00 142 LYS A O 1
ATOM 1106 N N . ILE A 1 143 ? 0.731 4.953 -13.074 1.00 93.25 143 ILE A N 1
ATOM 1107 C CA . ILE A 1 143 ? 0.496 3.860 -12.132 1.00 93.25 143 ILE A CA 1
ATOM 1108 C C . ILE A 1 143 ? -0.793 4.186 -11.386 1.00 93.25 143 ILE A C 1
ATOM 1110 O O . ILE A 1 143 ? -0.922 5.286 -10.845 1.00 93.25 143 ILE A O 1
ATOM 1114 N N . SER A 1 144 ? -1.733 3.248 -11.355 1.00 93.56 144 SER A N 1
ATOM 1115 C CA . SER A 1 144 ? -2.975 3.351 -10.589 1.00 93.56 144 SER A CA 1
ATOM 1116 C C . SER A 1 144 ? -3.170 2.080 -9.774 1.00 93.56 144 SER A C 1
ATOM 1118 O O . SER A 1 144 ? -2.966 0.989 -10.306 1.00 93.56 144 SER A O 1
ATOM 1120 N N . MET A 1 145 ? -3.485 2.217 -8.487 1.00 91.44 145 MET A N 1
ATOM 1121 C CA . MET A 1 145 ? -3.596 1.092 -7.561 1.00 91.44 145 MET A CA 1
ATOM 1122 C C . MET A 1 145 ? -4.664 1.315 -6.501 1.00 91.44 145 MET A C 1
ATOM 1124 O O . MET A 1 145 ? -4.774 2.407 -5.946 1.00 91.44 145 MET A O 1
ATOM 1128 N N . ASP A 1 146 ? -5.352 0.229 -6.171 1.00 92.50 146 ASP A N 1
ATOM 1129 C CA . ASP A 1 146 ? -6.337 0.140 -5.099 1.00 92.50 146 ASP A CA 1
ATOM 1130 C C . ASP A 1 146 ? -5.835 -0.799 -3.991 1.00 92.50 146 ASP A C 1
ATOM 1132 O O . ASP A 1 146 ? -5.801 -2.021 -4.183 1.00 92.50 146 ASP A O 1
ATOM 1136 N N . PHE A 1 147 ? -5.457 -0.229 -2.844 1.00 89.94 147 PHE A N 1
ATOM 1137 C CA . PHE A 1 147 ? -5.005 -0.965 -1.661 1.00 89.94 147 PHE A CA 1
ATOM 1138 C C . PHE A 1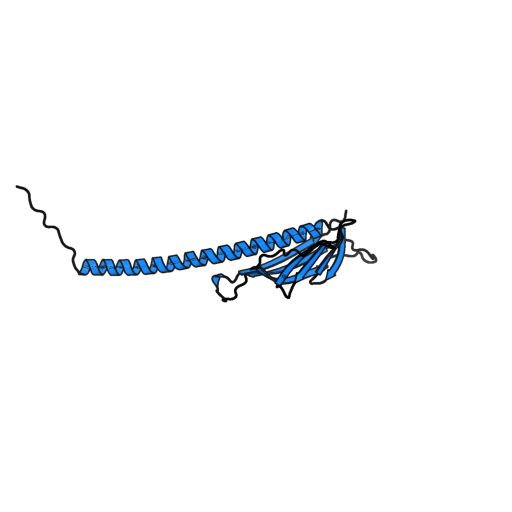 147 ? -6.176 -1.238 -0.719 1.00 89.94 147 PHE A C 1
ATOM 1140 O O . PHE A 1 147 ? -6.959 -0.335 -0.423 1.00 89.94 147 PHE A O 1
ATOM 1147 N N . ASN A 1 148 ? -6.249 -2.461 -0.201 1.00 89.81 148 ASN A N 1
ATOM 1148 C CA . ASN A 1 148 ? -7.209 -2.896 0.806 1.00 89.81 148 ASN A CA 1
ATOM 1149 C C . ASN A 1 148 ? -6.482 -3.570 1.964 1.00 89.81 148 ASN A C 1
ATOM 1151 O O . ASN A 1 148 ? -5.466 -4.234 1.766 1.00 89.81 148 ASN A O 1
ATOM 1155 N N . TYR A 1 149 ? -7.028 -3.434 3.166 1.00 88.00 149 TYR A N 1
ATOM 1156 C CA . TYR A 1 149 ? -6.623 -4.271 4.288 1.00 88.00 149 TYR A CA 1
ATOM 1157 C C . TYR A 1 149 ? -7.408 -5.585 4.270 1.00 88.00 149 TYR A C 1
ATOM 1159 O O . TYR A 1 149 ? -8.632 -5.570 4.113 1.00 88.00 149 TYR A O 1
ATOM 1167 N N . GLU A 1 150 ? -6.722 -6.712 4.452 1.00 82.38 150 GLU A N 1
ATOM 1168 C CA . GLU A 1 150 ? -7.362 -8.022 4.519 1.00 82.38 150 GLU A CA 1
ATOM 1169 C C . GLU A 1 150 ? -8.308 -8.071 5.730 1.00 82.38 150 GLU A C 1
ATOM 1171 O O . GLU A 1 150 ? -7.904 -7.932 6.888 1.00 82.38 150 GLU A O 1
ATOM 1176 N N . ASN A 1 151 ? -9.597 -8.270 5.460 1.00 76.75 151 ASN A N 1
ATOM 1177 C CA . ASN A 1 151 ? -10.641 -8.283 6.478 1.00 76.75 151 ASN A CA 1
ATOM 1178 C C . ASN A 1 151 ? -11.528 -9.531 6.339 1.00 76.75 151 ASN A C 1
ATOM 1180 O O . ASN A 1 151 ? -12.686 -9.435 5.915 1.00 76.75 151 ASN A O 1
ATOM 1184 N N . PRO A 1 152 ? -11.005 -10.720 6.689 1.00 64.62 152 PRO A N 1
ATOM 1185 C CA . PRO A 1 152 ? -11.712 -11.983 6.480 1.00 64.62 152 PRO A CA 1
ATOM 1186 C C . PRO A 1 152 ? -12.960 -12.115 7.366 1.00 64.62 152 PRO A C 1
ATOM 1188 O O . PRO A 1 152 ? -13.889 -12.847 7.029 1.00 64.62 152 PRO A O 1
ATOM 1191 N N . GLU A 1 153 ? -13.006 -11.389 8.485 1.00 71.31 153 GLU A N 1
ATOM 1192 C CA . GLU A 1 153 ? -14.126 -11.399 9.432 1.00 71.31 153 GLU A CA 1
ATOM 1193 C C . GLU A 1 153 ? -15.177 -10.309 9.138 1.00 71.31 153 GLU A C 1
ATOM 1195 O O . GLU A 1 153 ? -16.191 -10.234 9.833 1.00 71.31 153 GLU A O 1
ATOM 1200 N N . VAL A 1 154 ? -14.973 -9.493 8.090 1.00 67.75 154 VAL A N 1
ATOM 1201 C CA . VAL A 1 154 ? -15.860 -8.386 7.671 1.00 67.75 154 VAL A CA 1
ATOM 1202 C C . VAL A 1 154 ? -16.183 -7.446 8.843 1.00 67.75 154 VAL A C 1
ATOM 1204 O O . VAL A 1 154 ? -17.302 -6.957 9.014 1.00 67.75 154 VAL A O 1
ATOM 1207 N N . LEU A 1 155 ? -15.185 -7.203 9.691 1.00 69.12 155 LEU A N 1
ATOM 1208 C CA . LEU A 1 155 ? -15.304 -6.285 10.816 1.00 69.12 155 LEU A CA 1
ATOM 1209 C C . LEU A 1 155 ? -15.214 -4.858 10.288 1.00 69.12 155 LEU A C 1
ATOM 1211 O O . LEU A 1 155 ? -14.264 -4.517 9.589 1.00 69.12 155 LEU A O 1
ATOM 1215 N N . LEU A 1 156 ? -16.187 -4.009 10.622 1.00 61.72 156 LEU A N 1
ATOM 1216 C CA . LEU A 1 156 ? -16.215 -2.620 10.146 1.00 61.72 156 LEU A CA 1
ATOM 1217 C C . LEU A 1 156 ? -14.903 -1.877 10.465 1.00 61.72 156 LEU A C 1
ATOM 1219 O O . LEU A 1 156 ? -14.445 -1.065 9.671 1.00 61.72 156 LEU A O 1
ATOM 1223 N N . ASP A 1 157 ? -14.280 -2.214 11.593 1.00 67.12 157 ASP A N 1
ATOM 1224 C CA . ASP A 1 157 ? -13.073 -1.566 12.110 1.00 67.12 157 ASP A CA 1
ATOM 1225 C C . ASP A 1 157 ? -11.800 -1.902 11.309 1.00 67.12 157 ASP A C 1
ATOM 1227 O O . ASP A 1 157 ? -10.759 -1.271 11.463 1.00 67.12 157 ASP A O 1
ATOM 1231 N N . TRP A 1 158 ? -11.839 -2.946 10.477 1.00 66.38 158 TRP A N 1
ATOM 1232 C CA . TRP A 1 158 ? -10.686 -3.397 9.684 1.00 66.38 158 TRP A CA 1
ATOM 1233 C C . TRP A 1 158 ? -10.872 -3.109 8.191 1.00 66.38 158 TRP A C 1
ATOM 1235 O O . TRP A 1 158 ? -10.025 -3.464 7.377 1.00 66.38 158 TRP A O 1
ATOM 1245 N N . ALA A 1 159 ? -11.984 -2.476 7.810 1.00 72.44 159 ALA A N 1
ATOM 1246 C CA . ALA A 1 159 ? -12.240 -2.075 6.437 1.00 72.44 159 ALA A CA 1
ATOM 1247 C C . ALA A 1 159 ? -11.514 -0.755 6.133 1.00 72.44 159 ALA A C 1
ATOM 1249 O O . ALA A 1 159 ? -12.047 0.324 6.384 1.00 72.44 159 ALA A O 1
ATOM 1250 N N . ALA A 1 160 ? -10.312 -0.852 5.565 1.00 79.81 160 ALA A N 1
ATOM 1251 C CA . ALA A 1 160 ? -9.582 0.291 5.025 1.00 79.81 160 ALA A CA 1
ATOM 1252 C C . ALA A 1 160 ? -9.311 0.109 3.532 1.00 79.81 160 ALA A C 1
ATOM 1254 O O . ALA A 1 160 ? -8.965 -0.984 3.078 1.00 79.81 160 ALA A O 1
ATOM 1255 N N . PHE A 1 161 ? -9.475 1.203 2.792 1.00 85.12 161 PHE A N 1
ATOM 1256 C CA . PHE A 1 161 ? -9.293 1.278 1.349 1.00 85.12 161 PHE A CA 1
ATOM 1257 C C . PHE A 1 161 ? -8.629 2.603 0.991 1.00 85.12 161 PHE A C 1
ATOM 1259 O O . PHE A 1 161 ? -9.117 3.662 1.394 1.00 85.12 161 PHE A O 1
ATOM 1266 N N . GLU A 1 162 ? -7.578 2.557 0.176 1.00 85.38 162 GLU A N 1
ATOM 1267 C CA . GLU A 1 162 ? -7.013 3.760 -0.435 1.00 85.38 162 GLU A CA 1
ATOM 1268 C C . GLU A 1 162 ? -6.706 3.553 -1.917 1.00 85.38 162 GLU A C 1
ATOM 1270 O O . GLU A 1 162 ? -6.118 2.551 -2.330 1.00 85.38 162 GLU A O 1
ATOM 1275 N N . HIS A 1 163 ? -7.063 4.566 -2.706 1.00 89.75 163 HIS A N 1
ATOM 1276 C CA . HIS A 1 163 ? -6.740 4.659 -4.122 1.00 89.75 163 HIS A CA 1
ATOM 1277 C C . HIS A 1 163 ? -5.552 5.596 -4.332 1.00 89.75 163 HIS A C 1
ATOM 1279 O O . HIS A 1 163 ? -5.569 6.740 -3.867 1.00 89.75 163 HIS A O 1
ATOM 1285 N N . TYR A 1 164 ? -4.563 5.147 -5.102 1.00 88.69 164 TYR A N 1
ATOM 1286 C CA . TYR A 1 164 ? -3.411 5.953 -5.485 1.00 88.69 164 TYR A CA 1
ATOM 1287 C C . TYR A 1 164 ? -3.232 6.009 -6.994 1.00 88.69 164 TYR A C 1
ATOM 1289 O O . TYR A 1 164 ? -3.303 5.001 -7.695 1.00 88.69 164 TYR A O 1
ATOM 1297 N N . GLU A 1 165 ? -2.900 7.203 -7.479 1.00 92.00 165 GLU A N 1
ATOM 1298 C CA . GLU A 1 165 ? -2.557 7.448 -8.871 1.00 92.00 165 GLU A CA 1
ATOM 1299 C C . GLU A 1 165 ? -1.326 8.354 -8.961 1.00 92.00 165 GLU A C 1
ATOM 1301 O O . GLU A 1 165 ? -1.251 9.398 -8.310 1.00 92.00 165 GLU A O 1
ATOM 1306 N N . THR A 1 166 ? -0.353 7.970 -9.786 1.00 90.88 166 THR A N 1
ATOM 1307 C CA . THR A 1 166 ? 0.822 8.796 -10.079 1.00 90.88 166 THR A CA 1
ATOM 1308 C C . THR A 1 166 ? 1.276 8.609 -11.521 1.00 90.88 166 THR A C 1
ATOM 1310 O O . THR A 1 166 ? 1.011 7.582 -12.138 1.00 90.88 166 THR A O 1
ATOM 1313 N N . THR A 1 167 ? 1.965 9.605 -12.077 1.00 91.75 167 THR A N 1
ATOM 1314 C CA . THR A 1 167 ? 2.612 9.513 -13.392 1.00 91.75 167 THR A CA 1
ATOM 1315 C C . THR A 1 167 ? 4.095 9.801 -13.240 1.00 91.75 167 THR A C 1
ATOM 1317 O O . THR A 1 167 ? 4.487 10.779 -12.598 1.00 91.75 167 THR A O 1
ATOM 1320 N N . VAL A 1 168 ? 4.921 8.940 -13.825 1.00 90.19 168 VAL A N 1
ATOM 1321 C CA . VAL A 1 168 ? 6.375 8.987 -13.699 1.00 90.19 168 VAL A CA 1
ATOM 1322 C C . VAL A 1 168 ? 7.004 9.025 -15.085 1.00 90.19 168 VAL A C 1
ATOM 1324 O O . VAL A 1 168 ? 6.701 8.192 -15.936 1.00 90.19 168 VAL A O 1
ATOM 1327 N N . GLU A 1 169 ? 7.885 9.999 -15.292 1.00 88.19 169 GLU A N 1
ATOM 1328 C CA . GLU A 1 169 ? 8.714 10.128 -16.489 1.00 88.19 169 GLU A CA 1
ATOM 1329 C C . GLU A 1 169 ? 10.065 9.435 -16.284 1.00 88.19 169 GLU A C 1
ATOM 1331 O O . GLU A 1 169 ? 10.690 9.571 -15.222 1.00 88.19 169 GLU A O 1
ATOM 1336 N N . ILE A 1 170 ? 10.531 8.734 -17.316 1.00 87.62 170 ILE A N 1
ATOM 1337 C CA . ILE A 1 170 ? 11.887 8.185 -17.374 1.00 87.62 170 ILE A CA 1
ATOM 1338 C C . ILE A 1 170 ? 12.865 9.288 -17.761 1.00 87.62 170 ILE A C 1
ATOM 1340 O O . ILE A 1 170 ? 12.659 9.986 -18.752 1.00 87.62 170 ILE A O 1
ATOM 1344 N N . ARG A 1 171 ? 13.959 9.425 -17.004 1.00 75.31 171 ARG A N 1
ATOM 1345 C CA . ARG A 1 171 ? 14.911 10.524 -17.205 1.00 75.31 171 ARG A CA 1
ATOM 1346 C C . ARG A 1 171 ? 15.953 10.295 -18.290 1.00 75.31 171 ARG A C 1
ATOM 1348 O O . ARG A 1 171 ? 16.523 11.295 -18.697 1.00 75.31 171 ARG A O 1
ATOM 1355 N N . GLY A 1 172 ? 16.153 9.053 -18.748 1.00 62.25 172 GLY A N 1
ATOM 1356 C CA . GLY A 1 172 ? 17.007 8.692 -19.887 1.00 62.25 172 GLY A CA 1
ATOM 1357 C C . GLY A 1 172 ? 18.344 9.437 -19.910 1.0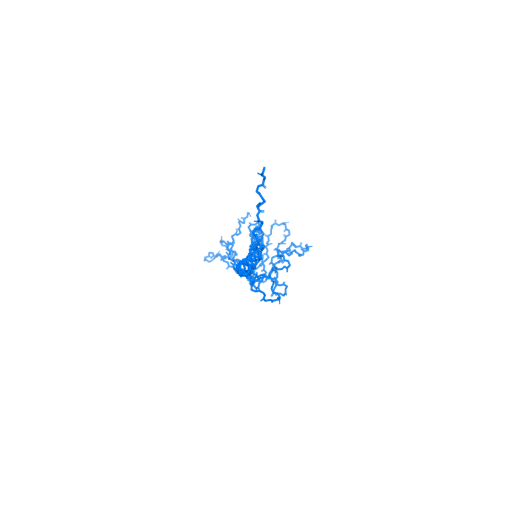0 62.25 172 GLY A C 1
ATOM 1358 O O . GLY A 1 172 ? 18.431 10.505 -20.514 1.00 62.25 172 GLY A O 1
ATOM 1359 N N . TYR A 1 173 ? 19.362 8.893 -19.241 1.00 51.88 173 TYR A N 1
ATOM 1360 C CA . TYR A 1 173 ? 20.730 9.406 -19.367 1.00 51.88 173 TYR A CA 1
ATOM 1361 C C . TYR A 1 173 ? 21.394 8.936 -20.663 1.00 51.88 173 TYR A C 1
ATOM 1363 O O . TYR A 1 173 ? 21.052 7.831 -21.135 1.00 51.88 173 TYR A O 1
#

pLDDT: mean 86.13, std 10.0, range [45.44, 98.0]

Solvent-accessible surface area (backbone atoms only — not comparable to full-atom values): 9644 Å² total; per-residue (Å²): 139,82,84,81,79,78,82,81,76,84,53,73,70,57,54,51,51,52,52,54,54,48,52,57,50,49,52,54,53,51,53,53,51,51,52,54,53,49,53,53,46,34,60,46,52,50,50,53,51,52,51,38,52,49,50,38,50,52,52,52,50,49,52,49,41,67,16,54,42,77,75,44,79,44,50,42,38,40,31,32,30,38,86,90,50,69,37,38,38,39,36,45,37,79,88,78,20,34,40,37,41,26,46,63,95,54,72,78,42,70,52,44,56,98,58,42,33,36,82,48,51,38,44,41,87,62,50,42,58,51,94,93,54,94,58,64,76,42,53,28,41,32,43,37,36,33,42,32,43,69,45,94,82,70,46,78,60,45,70,43,76,51,79,49,77,51,74,46,59,45,66,49,129